Protein AF-Q2TYW4-F1 (afdb_monomer)

Secondary s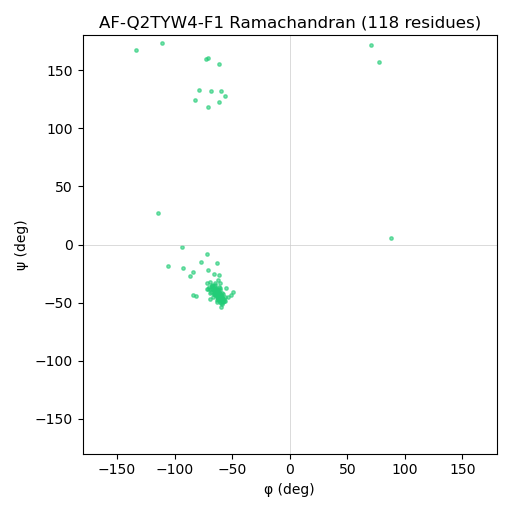tructure (DSSP, 8-state):
-PPPPHHHHHHHHHHHHHHHHHHHHHHHHHHHH-GGG--HHHHHHHHHHHHHHHHHHHHHHHHHH--STT--HHHHHT--HHHHHHHHHHHHHHHHHHHHHHHHHHHHHHHHHHHHHHH-

Foldseek 3Di:
DDDQDPVLVVLVVVLVVVVVVLVVVLVVCCVPPNPVPDDLLSVLSVLLNVLSVLLSVLVVLCVVLPEPPPDDPVNVVPDDPVNVVSRVVNNVSVVSSVVSVVSNVVSVVVSVVRVVVVVD

Sequence (120 aa):
MAHATPFQKEAWTEYGIGVIILLLRIVARVRVVGFKNWQGDDYFVFVVLAFWTAELTMLELIGQYGTNIGLDDAQRASLTPEQTEILVRGSKCLLAGWTCYVTLIWSLKACMLFFYNRLT

Mean predicted aligned error: 6.33 Å

Nearest PDB structures (foldseek):
  8buy-assembly1_B  TM=3.334E-01  e=2.354E+00  Homo sapiens

Structure (mmCIF, N/CA/C/O backbone):
data_AF-Q2TYW4-F1
#
_entry.id   AF-Q2TYW4-F1
#
loop_
_atom_site.group_PDB
_atom_site.id
_atom_site.type_symbol
_atom_site.label_atom_id
_atom_site.label_alt_id
_atom_site.label_comp_id
_atom_site.label_asym_id
_atom_site.label_entity_id
_atom_site.label_seq_id
_atom_site.pdbx_PDB_ins_code
_atom_site.Cartn_x
_atom_site.Cartn_y
_atom_site.Cartn_z
_atom_site.occupancy
_atom_site.B_iso_or_equiv
_atom_site.auth_seq_id
_atom_site.auth_comp_id
_atom_site.auth_asym_id
_atom_site.auth_atom_id
_atom_site.pdbx_PDB_model_num
ATOM 1 N N . MET A 1 1 ? 24.102 -3.933 -7.206 1.00 39.59 1 MET A N 1
ATOM 2 C CA . MET A 1 1 ? 22.892 -3.766 -6.373 1.00 39.59 1 MET A CA 1
ATOM 3 C C . MET A 1 1 ? 22.162 -2.552 -6.920 1.00 39.59 1 MET A C 1
ATOM 5 O O . MET A 1 1 ? 22.794 -1.509 -7.009 1.00 39.59 1 MET A O 1
ATOM 9 N N . ALA A 1 2 ? 20.925 -2.692 -7.403 1.00 51.06 2 ALA A N 1
ATOM 10 C CA . ALA A 1 2 ? 20.178 -1.554 -7.940 1.00 51.06 2 ALA A CA 1
ATOM 11 C C . ALA A 1 2 ? 19.981 -0.513 -6.825 1.00 51.06 2 ALA A C 1
ATOM 13 O O . ALA A 1 2 ? 19.492 -0.847 -5.747 1.00 51.06 2 ALA A O 1
ATOM 14 N N . HIS A 1 3 ? 20.433 0.723 -7.042 1.00 58.19 3 HIS A N 1
ATOM 15 C CA . HIS A 1 3 ? 20.221 1.798 -6.080 1.00 58.19 3 HIS A CA 1
ATOM 16 C C . HIS A 1 3 ? 18.739 2.175 -6.092 1.00 58.19 3 HIS A C 1
ATOM 18 O O . HIS A 1 3 ? 18.231 2.610 -7.121 1.00 58.19 3 HIS A O 1
ATOM 24 N N . ALA A 1 4 ? 18.058 2.011 -4.954 1.00 67.69 4 ALA A N 1
ATOM 25 C CA . ALA A 1 4 ? 16.684 2.474 -4.793 1.00 67.69 4 ALA A CA 1
ATOM 26 C C . ALA A 1 4 ? 16.609 3.975 -5.099 1.00 67.69 4 ALA A C 1
ATOM 28 O O . ALA A 1 4 ? 17.379 4.772 -4.540 1.00 67.69 4 ALA A O 1
ATOM 29 N N . THR A 1 5 ? 15.692 4.345 -5.989 1.00 83.19 5 THR A N 1
ATOM 30 C CA . THR A 1 5 ? 15.429 5.740 -6.342 1.00 83.19 5 THR A CA 1
ATOM 31 C C . THR A 1 5 ? 14.964 6.523 -5.105 1.00 83.19 5 THR A C 1
ATOM 33 O O . THR A 1 5 ? 14.442 5.920 -4.160 1.00 83.19 5 THR A O 1
ATOM 36 N N . PRO A 1 6 ? 15.144 7.858 -5.068 1.00 86.25 6 PRO A N 1
ATOM 37 C CA . PRO A 1 6 ? 14.626 8.685 -3.975 1.00 86.25 6 PRO A CA 1
ATOM 38 C C . PRO A 1 6 ? 13.138 8.423 -3.709 1.00 86.25 6 PRO A C 1
ATOM 40 O O . PRO A 1 6 ? 12.757 8.168 -2.572 1.00 86.25 6 PRO A O 1
ATOM 43 N N . PHE A 1 7 ? 12.349 8.321 -4.781 1.00 83.56 7 PHE A N 1
ATOM 44 C CA . PHE A 1 7 ? 10.926 7.995 -4.731 1.00 83.56 7 PHE A CA 1
ATOM 45 C C . PHE A 1 7 ? 10.634 6.638 -4.074 1.00 83.56 7 PHE A C 1
ATOM 47 O O . PHE A 1 7 ? 9.770 6.543 -3.208 1.00 83.56 7 PHE A O 1
ATOM 54 N N . GLN A 1 8 ? 11.373 5.581 -4.428 1.00 86.12 8 GLN A N 1
ATOM 55 C CA . GLN A 1 8 ? 11.191 4.271 -3.790 1.00 86.12 8 GLN A CA 1
ATOM 56 C C . GLN A 1 8 ? 11.482 4.336 -2.289 1.00 86.12 8 GLN A C 1
ATOM 58 O O . GLN A 1 8 ? 10.746 3.763 -1.490 1.00 86.12 8 GLN A O 1
ATOM 63 N N . LYS A 1 9 ? 12.538 5.051 -1.884 1.00 88.06 9 LYS A N 1
ATOM 64 C CA . LYS A 1 9 ? 12.867 5.208 -0.461 1.00 88.06 9 LYS A CA 1
ATOM 65 C C . LYS A 1 9 ? 11.770 5.950 0.292 1.00 88.06 9 LYS A C 1
ATOM 67 O O . LYS A 1 9 ? 11.415 5.524 1.388 1.00 88.06 9 LYS A O 1
ATOM 72 N N . GLU A 1 10 ? 11.243 7.023 -0.287 1.00 90.00 10 GLU A N 1
ATOM 73 C CA . GLU A 1 10 ? 10.124 7.784 0.274 1.00 90.00 10 GLU A CA 1
ATOM 74 C C . GLU A 1 10 ? 8.889 6.887 0.432 1.00 90.00 10 GLU A C 1
ATOM 76 O O . GLU A 1 10 ? 8.416 6.702 1.553 1.00 90.00 10 GLU A O 1
ATOM 81 N N . ALA A 1 11 ? 8.461 6.208 -0.636 1.00 90.12 11 ALA A N 1
ATOM 82 C CA . ALA A 1 11 ? 7.267 5.364 -0.635 1.00 90.12 11 ALA A CA 1
ATOM 83 C C . ALA A 1 11 ? 7.344 4.200 0.373 1.00 90.12 11 ALA A C 1
ATOM 85 O O . ALA A 1 11 ? 6.398 3.951 1.123 1.00 90.12 11 ALA A O 1
ATOM 86 N N . TRP A 1 12 ? 8.483 3.501 0.450 1.00 91.38 12 TRP A N 1
ATOM 87 C CA . TRP A 1 12 ? 8.675 2.416 1.420 1.00 91.38 12 TRP A CA 1
ATOM 88 C C . TRP A 1 12 ? 8.769 2.920 2.866 1.00 91.38 12 TRP A C 1
ATOM 90 O O . TRP A 1 12 ? 8.320 2.232 3.786 1.00 91.38 12 TRP A O 1
ATOM 100 N N . THR A 1 13 ? 9.317 4.120 3.080 1.00 93.31 13 THR A N 1
ATOM 101 C CA . THR A 1 13 ? 9.371 4.741 4.412 1.00 93.31 13 THR A CA 1
ATOM 102 C C . THR A 1 13 ? 7.976 5.150 4.877 1.00 93.31 13 THR A C 1
ATOM 104 O O . THR A 1 13 ? 7.583 4.815 5.996 1.00 93.31 13 THR A O 1
ATOM 107 N N . GLU A 1 14 ? 7.200 5.811 4.015 1.00 93.19 14 GLU A N 1
ATOM 108 C CA . GLU A 1 14 ? 5.808 6.186 4.288 1.00 93.19 14 GLU A CA 1
ATOM 109 C C . GLU A 1 14 ? 4.940 4.959 4.573 1.00 93.19 14 GLU A C 1
ATOM 111 O O . GLU A 1 14 ? 4.186 4.942 5.550 1.00 93.19 14 GLU A O 1
ATOM 116 N N . TYR A 1 15 ? 5.107 3.899 3.778 1.00 93.44 15 TYR A N 1
ATOM 117 C CA . TYR A 1 15 ? 4.447 2.621 4.009 1.00 93.44 15 TYR A CA 1
ATOM 118 C C . TYR A 1 15 ? 4.801 2.037 5.380 1.00 93.44 15 TYR A C 1
ATOM 120 O O . TYR A 1 15 ? 3.908 1.681 6.148 1.00 93.44 15 TYR A O 1
ATOM 128 N N . GLY A 1 16 ? 6.089 1.989 5.735 1.00 93.12 16 GLY A N 1
ATOM 129 C CA . GLY A 1 16 ? 6.531 1.486 7.036 1.00 93.12 16 GLY A CA 1
ATOM 130 C C . GLY A 1 16 ? 5.900 2.247 8.206 1.00 93.12 16 GLY A C 1
ATOM 131 O O . GLY A 1 16 ? 5.359 1.633 9.128 1.00 93.12 16 GLY A O 1
ATOM 132 N N . ILE A 1 17 ? 5.903 3.581 8.144 1.00 96.00 17 ILE A N 1
ATOM 133 C CA . ILE A 1 17 ? 5.292 4.431 9.174 1.00 96.00 17 ILE A CA 1
ATOM 134 C C . ILE A 1 17 ? 3.778 4.193 9.244 1.00 96.00 17 ILE A C 1
ATOM 136 O O . ILE A 1 17 ? 3.235 3.981 10.331 1.00 96.00 17 ILE A O 1
ATOM 140 N N . GLY A 1 18 ? 3.081 4.185 8.107 1.00 92.88 18 GLY A N 1
ATOM 141 C CA . GLY A 1 18 ? 1.631 4.011 8.094 1.00 92.88 18 GLY A CA 1
ATOM 142 C C . GLY A 1 18 ? 1.180 2.618 8.536 1.00 92.88 18 GLY A C 1
ATOM 143 O O . GLY A 1 18 ? 0.190 2.509 9.259 1.00 92.88 18 GLY A O 1
ATOM 144 N N . VAL A 1 19 ? 1.925 1.558 8.205 1.00 94.00 19 VAL A N 1
ATOM 145 C CA . VAL A 1 19 ? 1.658 0.204 8.719 1.00 94.00 19 VAL A CA 1
ATOM 146 C C . VAL A 1 19 ? 1.787 0.169 10.238 1.00 94.00 19 VAL A C 1
ATOM 148 O O . VAL A 1 19 ? 0.909 -0.380 10.901 1.00 94.00 19 VAL A O 1
ATOM 151 N N . ILE A 1 20 ? 2.819 0.795 10.814 1.00 95.31 20 ILE A N 1
ATOM 152 C CA . ILE A 1 20 ? 2.969 0.882 12.276 1.00 95.31 20 ILE A CA 1
ATOM 153 C C . ILE A 1 20 ? 1.752 1.575 12.897 1.00 95.31 20 ILE A C 1
ATOM 155 O O . ILE A 1 20 ? 1.187 1.070 13.867 1.00 95.31 20 ILE A O 1
ATOM 159 N N . ILE A 1 21 ? 1.303 2.692 12.321 1.00 94.00 21 ILE A N 1
ATOM 160 C CA . ILE A 1 21 ? 0.120 3.422 12.800 1.00 94.00 21 ILE A CA 1
ATOM 161 C C . ILE A 1 21 ? -1.140 2.544 12.725 1.00 94.00 21 ILE A C 1
ATOM 163 O O . ILE A 1 21 ? -1.915 2.496 13.683 1.00 94.00 21 ILE A O 1
ATOM 167 N N . LEU A 1 22 ? -1.341 1.812 11.625 1.00 90.75 22 LEU A N 1
ATOM 168 C CA . LEU A 1 22 ? -2.481 0.904 11.464 1.00 90.75 22 LEU A CA 1
ATOM 169 C C . LEU A 1 22 ? -2.439 -0.256 12.464 1.00 90.75 22 LEU A C 1
ATOM 171 O O . LEU A 1 22 ? -3.458 -0.572 13.076 1.00 90.75 22 LEU A O 1
ATOM 175 N N . LEU A 1 23 ? -1.272 -0.855 12.697 1.00 90.94 23 LEU A N 1
ATOM 176 C CA . LEU A 1 23 ? -1.112 -1.917 13.691 1.00 90.94 23 LEU A CA 1
ATOM 177 C C . LEU A 1 23 ? -1.380 -1.403 15.111 1.00 90.94 23 LEU A C 1
ATOM 179 O O . LEU A 1 23 ? -2.106 -2.048 15.869 1.00 90.94 23 LEU A O 1
ATOM 183 N N . LEU A 1 24 ? -0.864 -0.220 15.462 1.00 92.25 24 LEU A N 1
ATOM 184 C CA . LEU A 1 24 ? -1.154 0.427 16.744 1.00 92.25 24 LEU A CA 1
ATOM 185 C C . LEU A 1 24 ? -2.655 0.684 16.914 1.00 92.25 24 LEU A C 1
ATOM 187 O O . LEU A 1 24 ? -3.198 0.416 17.989 1.00 92.25 24 LEU A O 1
ATOM 191 N N . ARG A 1 25 ? -3.342 1.128 15.852 1.00 87.62 25 ARG A N 1
ATOM 192 C CA . ARG A 1 25 ? -4.803 1.278 15.840 1.00 87.62 25 ARG A CA 1
ATOM 193 C C . ARG A 1 25 ? -5.497 -0.050 16.145 1.00 87.62 25 ARG A C 1
ATOM 195 O O . ARG A 1 25 ? -6.346 -0.070 17.033 1.00 87.62 25 ARG A O 1
ATOM 202 N N . ILE A 1 26 ? -5.134 -1.145 15.471 1.00 87.94 26 ILE A N 1
ATOM 203 C CA . ILE A 1 26 ? -5.734 -2.473 15.704 1.00 87.94 26 ILE A CA 1
ATOM 204 C C . ILE A 1 26 ? -5.530 -2.903 17.162 1.00 87.94 26 ILE A C 1
ATOM 206 O O . ILE A 1 26 ? -6.485 -3.299 17.830 1.00 87.94 26 ILE A O 1
ATOM 210 N N . VAL A 1 27 ? -4.309 -2.774 17.692 1.00 88.06 27 VAL A N 1
ATOM 211 C CA . VAL A 1 27 ? -3.989 -3.153 19.080 1.00 88.06 27 VAL A CA 1
ATOM 212 C C . VAL A 1 27 ? -4.792 -2.329 20.086 1.00 88.06 27 VAL A C 1
ATOM 214 O O . VAL A 1 27 ? -5.365 -2.889 21.023 1.00 88.06 27 VAL A O 1
ATOM 217 N N . ALA A 1 28 ? -4.873 -1.010 19.899 1.00 87.06 28 ALA A N 1
ATOM 218 C CA . ALA A 1 28 ? -5.663 -0.139 20.764 1.00 87.06 28 ALA A CA 1
ATOM 219 C C . ALA A 1 28 ? -7.149 -0.529 20.742 1.00 87.06 28 ALA A C 1
ATOM 221 O O . ALA A 1 28 ? -7.789 -0.634 21.789 1.00 87.06 28 ALA A O 1
ATOM 222 N N . ARG A 1 29 ? -7.687 -0.822 19.557 1.00 83.69 29 ARG A N 1
ATOM 223 C CA . ARG A 1 29 ? -9.090 -1.201 19.358 1.00 83.69 29 ARG A CA 1
ATOM 224 C C . ARG A 1 29 ? -9.426 -2.540 20.010 1.00 83.69 29 ARG A C 1
ATOM 226 O O . ARG A 1 29 ? -10.440 -2.650 20.698 1.00 83.69 29 ARG A O 1
ATOM 233 N N . VAL A 1 30 ? -8.538 -3.524 19.870 1.00 84.81 30 VAL A N 1
ATOM 234 C CA . VAL A 1 30 ? -8.626 -4.816 20.565 1.00 84.81 30 VAL A CA 1
ATOM 235 C C . VAL A 1 30 ? -8.644 -4.627 22.080 1.00 84.81 30 VAL A C 1
ATOM 237 O O . VAL A 1 30 ? -9.450 -5.267 22.751 1.00 84.81 30 VAL A O 1
ATOM 240 N N . ARG A 1 31 ? -7.802 -3.740 22.627 1.00 84.12 31 ARG A N 1
ATOM 241 C CA . ARG A 1 31 ? -7.754 -3.479 24.0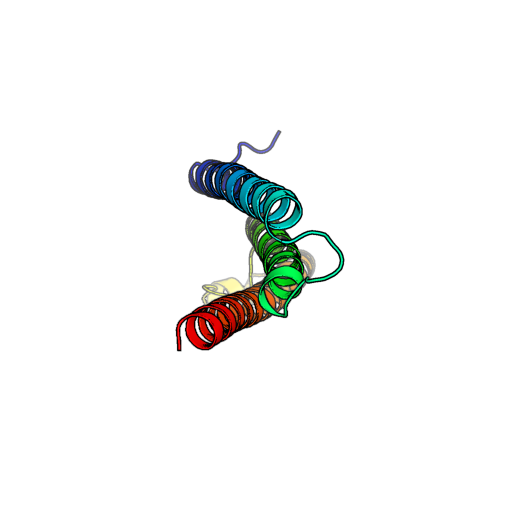75 1.00 84.12 31 ARG A CA 1
ATOM 242 C C . ARG A 1 31 ? -9.000 -2.772 24.606 1.00 84.12 31 ARG A C 1
ATOM 244 O O . ARG A 1 31 ? -9.426 -3.085 25.710 1.00 84.12 31 ARG A O 1
ATOM 251 N N . VAL A 1 32 ? -9.567 -1.830 23.851 1.00 82.50 32 VAL A N 1
ATOM 252 C CA . VAL A 1 32 ? -10.711 -1.019 24.309 1.00 82.50 32 VAL A CA 1
ATOM 253 C C . VAL A 1 32 ? -12.044 -1.752 24.149 1.00 82.50 32 VAL A C 1
ATOM 255 O O . VAL A 1 32 ? -12.875 -1.700 25.048 1.00 82.50 32 VAL A O 1
ATOM 258 N N . VAL A 1 33 ? -12.272 -2.417 23.012 1.00 77.31 33 VAL A N 1
ATOM 259 C CA . VAL A 1 33 ? -13.592 -2.986 22.665 1.00 77.31 33 VAL A CA 1
ATOM 260 C C . VAL A 1 33 ? -13.627 -4.519 22.820 1.00 77.31 33 VAL A C 1
ATOM 262 O O . VAL A 1 33 ? -14.701 -5.112 22.947 1.00 77.31 33 VAL A O 1
ATOM 265 N N . GLY A 1 34 ? -12.458 -5.171 22.849 1.00 73.31 34 GLY A N 1
ATOM 266 C CA . GLY A 1 34 ? -12.318 -6.628 22.873 1.00 73.31 34 GLY A CA 1
ATOM 267 C C . GLY A 1 34 ? -12.533 -7.281 21.501 1.00 73.31 34 GLY A C 1
ATOM 268 O O . GLY A 1 34 ? -13.215 -6.742 20.630 1.00 73.31 34 GLY A O 1
ATOM 269 N N . PHE A 1 35 ? -11.979 -8.485 21.306 1.00 68.25 35 PHE A N 1
ATOM 270 C CA . PHE A 1 35 ? -12.113 -9.249 20.050 1.00 68.25 35 PHE A CA 1
ATOM 271 C C . PHE A 1 35 ? -13.561 -9.619 19.693 1.00 68.25 35 PHE A C 1
ATOM 273 O O . PHE A 1 35 ? -13.888 -9.789 18.525 1.00 68.25 35 PHE A O 1
ATOM 280 N N . LYS A 1 36 ? -14.446 -9.731 20.690 1.00 65.06 36 LYS A N 1
ATOM 281 C CA . LYS A 1 36 ? -15.832 -10.184 20.498 1.00 65.06 36 LYS A CA 1
ATOM 282 C C . LYS A 1 36 ? -16.757 -9.114 19.899 1.00 65.06 36 LYS A C 1
ATOM 284 O O . LYS A 1 36 ? -17.830 -9.450 19.418 1.00 65.06 36 LYS A O 1
ATOM 289 N N . ASN A 1 37 ? -16.336 -7.849 19.907 1.00 70.69 37 ASN A N 1
ATOM 290 C CA . ASN A 1 37 ? -17.112 -6.708 19.414 1.00 70.69 37 ASN A CA 1
ATOM 291 C C . ASN A 1 37 ? -16.455 -6.059 18.182 1.00 70.69 37 ASN A C 1
ATOM 293 O O . ASN A 1 37 ? -16.571 -4.847 17.972 1.00 70.69 37 ASN A O 1
ATOM 297 N N . TRP A 1 38 ? -15.695 -6.830 17.399 1.00 71.94 38 TRP A N 1
ATOM 298 C CA . TRP A 1 38 ? -15.126 -6.344 16.141 1.00 71.94 38 TRP A CA 1
ATOM 299 C C . TRP A 1 38 ? -16.238 -5.911 15.185 1.00 71.94 38 TRP A C 1
ATOM 301 O O . TRP A 1 38 ? -17.247 -6.598 15.039 1.00 71.94 38 TRP A O 1
ATOM 311 N N . GLN A 1 39 ? -16.080 -4.727 14.597 1.00 71.62 39 GLN A N 1
ATOM 312 C CA . GLN A 1 39 ? -17.064 -4.154 13.672 1.00 71.62 39 GLN A CA 1
ATOM 313 C C . GLN A 1 39 ? -16.482 -4.134 12.259 1.00 71.62 39 GLN A C 1
ATOM 3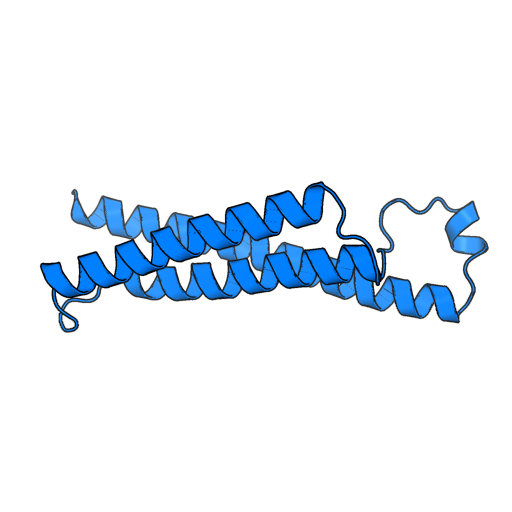15 O O . GLN A 1 39 ? -15.311 -4.450 12.058 1.00 71.62 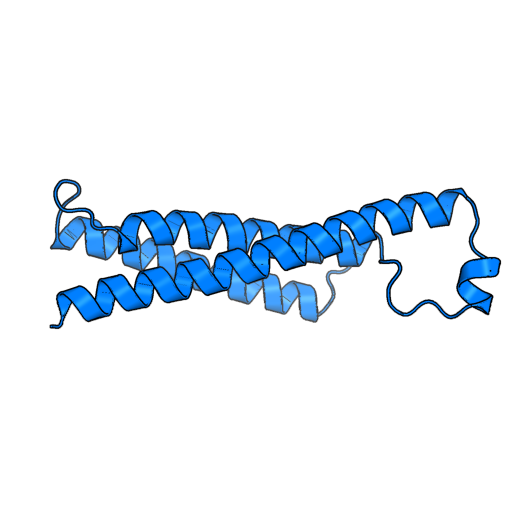39 GLN A O 1
ATOM 320 N N . GLY A 1 40 ? -17.304 -3.760 11.275 1.00 71.25 40 GLY A N 1
ATOM 321 C CA . GLY A 1 40 ? -16.905 -3.730 9.866 1.00 71.25 40 GLY A CA 1
ATOM 322 C C . GLY A 1 40 ? -15.583 -2.993 9.627 1.00 71.25 40 GLY A C 1
ATOM 323 O O . GLY A 1 40 ? -14.740 -3.497 8.890 1.00 71.25 40 GLY A O 1
ATOM 324 N N . ASP A 1 41 ? -15.351 -1.864 10.306 1.00 77.50 41 ASP A N 1
ATOM 325 C CA . ASP A 1 41 ? -14.135 -1.063 10.133 1.00 77.50 41 ASP A CA 1
ATOM 326 C C . ASP A 1 41 ? -12.836 -1.820 10.465 1.00 77.50 41 ASP A C 1
ATOM 328 O O . ASP A 1 41 ? -11.828 -1.607 9.791 1.00 77.50 41 ASP A O 1
ATOM 332 N N . ASP A 1 42 ? -12.847 -2.748 11.428 1.00 81.88 42 ASP A N 1
ATOM 333 C CA . ASP A 1 42 ? -11.647 -3.529 11.769 1.00 81.88 42 ASP A CA 1
ATO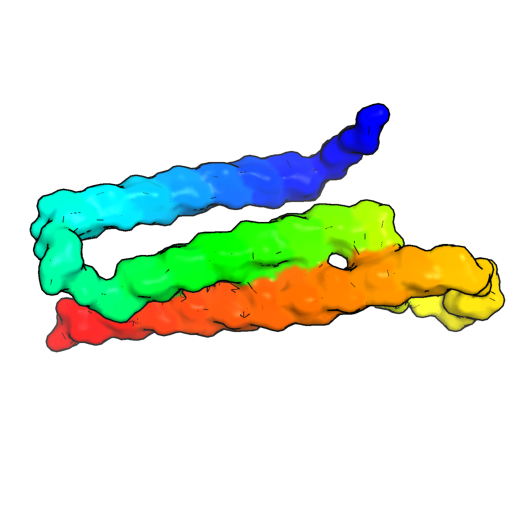M 334 C C . ASP A 1 42 ? -11.281 -4.532 10.692 1.00 81.88 42 ASP A C 1
ATOM 336 O O . ASP A 1 42 ? -10.104 -4.747 10.415 1.00 81.88 42 ASP A O 1
ATOM 340 N N . TYR A 1 43 ? -12.289 -5.154 10.083 1.00 82.69 43 TYR A N 1
ATOM 341 C CA . TYR A 1 43 ? -12.070 -6.113 9.010 1.00 82.69 43 TYR A CA 1
ATOM 342 C C . TYR A 1 43 ? -11.545 -5.400 7.764 1.00 82.69 43 TYR A C 1
ATOM 344 O O . TYR A 1 43 ? -10.601 -5.875 7.129 1.00 82.69 43 TYR A O 1
ATOM 352 N N . PHE A 1 44 ? -12.088 -4.218 7.455 1.00 85.50 44 PHE A N 1
ATOM 353 C CA . PHE A 1 44 ? -11.617 -3.417 6.329 1.00 85.50 44 PHE A CA 1
ATOM 354 C C . PHE A 1 44 ? -10.188 -2.895 6.520 1.00 85.50 44 PHE A C 1
ATOM 356 O O . PHE A 1 44 ? -9.495 -2.716 5.524 1.00 85.50 44 PHE A O 1
ATOM 363 N N . VAL A 1 45 ? -9.685 -2.728 7.749 1.00 86.56 45 VAL A N 1
ATOM 364 C CA . VAL A 1 45 ? -8.269 -2.379 7.974 1.00 86.56 45 VAL A CA 1
ATOM 365 C C . VAL A 1 45 ? -7.311 -3.450 7.433 1.00 86.56 45 VAL A C 1
ATOM 367 O O . VAL A 1 45 ? -6.276 -3.101 6.866 1.00 86.56 45 VAL A O 1
ATOM 370 N N . PHE A 1 46 ? -7.646 -4.741 7.530 1.00 88.50 46 PHE A N 1
ATOM 371 C CA . PHE A 1 46 ? -6.818 -5.802 6.937 1.00 88.50 46 PHE A CA 1
ATOM 372 C C . PHE A 1 46 ? -6.871 -5.788 5.412 1.00 88.50 46 PHE A C 1
ATOM 374 O O . PHE A 1 46 ? -5.855 -6.012 4.759 1.00 88.50 46 PHE A O 1
ATOM 381 N N . VAL A 1 47 ? -8.041 -5.478 4.849 1.00 90.56 47 VAL A N 1
ATOM 382 C CA . VAL A 1 47 ? -8.219 -5.295 3.403 1.00 90.56 47 VAL A CA 1
ATOM 383 C C . VAL A 1 47 ? -7.370 -4.117 2.917 1.00 90.56 47 VAL A C 1
ATOM 385 O O . VAL A 1 47 ? -6.615 -4.260 1.960 1.00 90.56 47 VAL A O 1
ATOM 388 N N . VAL A 1 48 ? -7.417 -2.986 3.626 1.00 90.88 48 VAL A N 1
ATOM 389 C CA . VAL A 1 48 ? -6.583 -1.803 3.370 1.00 90.88 48 VAL A CA 1
ATOM 390 C C . VAL A 1 48 ? -5.100 -2.165 3.408 1.00 90.88 48 VAL A C 1
ATOM 392 O O . VAL A 1 48 ? -4.386 -1.836 2.469 1.00 90.88 48 VAL A O 1
ATOM 395 N N . LEU A 1 49 ? -4.640 -2.883 4.438 1.00 92.38 49 LEU A N 1
ATOM 396 C CA . LEU A 1 49 ? -3.247 -3.332 4.520 1.00 92.38 49 LEU A CA 1
ATOM 397 C C . LEU A 1 49 ? -2.867 -4.204 3.321 1.00 92.38 49 LEU A C 1
ATOM 399 O O . LEU A 1 49 ? -1.892 -3.899 2.647 1.00 92.38 49 LEU A O 1
ATOM 403 N N . ALA A 1 50 ? -3.655 -5.236 3.012 1.00 92.81 50 ALA A N 1
ATOM 404 C CA . ALA A 1 50 ? -3.358 -6.158 1.919 1.00 92.81 50 ALA A CA 1
ATOM 405 C C . ALA A 1 50 ? -3.276 -5.450 0.557 1.00 92.81 50 ALA A C 1
ATOM 407 O O . ALA A 1 50 ? -2.323 -5.666 -0.194 1.00 92.81 50 ALA A O 1
ATOM 408 N N . PHE A 1 51 ? -4.246 -4.585 0.245 1.00 93.00 51 PHE A N 1
ATOM 409 C CA . PHE A 1 51 ? -4.259 -3.855 -1.023 1.00 93.00 51 PHE A CA 1
ATOM 410 C C . PHE A 1 51 ? -3.187 -2.770 -1.091 1.00 93.00 51 PHE A C 1
ATOM 412 O O . PHE A 1 51 ? -2.622 -2.575 -2.164 1.00 93.00 51 PHE A O 1
ATOM 419 N N . TRP A 1 52 ? -2.850 -2.123 0.027 1.00 93.62 52 TRP A N 1
ATOM 420 C CA . TRP A 1 52 ? -1.770 -1.140 0.062 1.00 93.62 52 TRP A CA 1
ATOM 421 C C . TRP A 1 52 ? -0.393 -1.793 -0.112 1.00 93.62 52 TRP A C 1
ATOM 423 O O . TRP A 1 52 ? 0.424 -1.307 -0.893 1.00 93.62 52 TRP A O 1
ATOM 433 N N . THR A 1 53 ? -0.147 -2.943 0.530 1.00 93.44 53 THR A N 1
ATOM 434 C CA . THR A 1 53 ? 1.071 -3.733 0.287 1.00 93.44 53 THR A CA 1
ATOM 435 C C . THR A 1 53 ? 1.149 -4.173 -1.171 1.00 93.44 53 THR A C 1
ATOM 437 O O . THR A 1 53 ? 2.191 -4.019 -1.806 1.00 93.44 53 THR A O 1
ATOM 440 N N . ALA A 1 54 ? 0.048 -4.707 -1.716 1.00 93.44 54 ALA A N 1
ATOM 441 C CA . ALA A 1 54 ? -0.006 -5.153 -3.103 1.00 93.44 54 ALA A CA 1
ATOM 442 C C . ALA A 1 54 ? 0.297 -3.998 -4.067 1.00 93.44 54 ALA A C 1
ATOM 444 O O . ALA A 1 54 ? 1.142 -4.146 -4.946 1.00 93.44 54 ALA A O 1
ATOM 445 N N . GLU A 1 55 ? -0.312 -2.831 -3.864 1.00 92.06 55 GLU A N 1
ATOM 446 C CA . GLU A 1 55 ? -0.060 -1.634 -4.667 1.00 92.06 55 GLU A CA 1
ATOM 447 C C . GLU A 1 55 ? 1.420 -1.232 -4.656 1.00 92.06 55 GLU A C 1
ATOM 449 O O . GLU A 1 55 ? 2.015 -1.064 -5.722 1.00 92.06 55 GLU A O 1
ATOM 454 N N . LEU A 1 56 ? 2.044 -1.161 -3.475 1.00 92.00 56 LEU A N 1
ATOM 455 C CA . LEU A 1 56 ? 3.454 -0.791 -3.350 1.00 92.00 56 LEU A CA 1
ATOM 456 C C . LEU A 1 56 ? 4.376 -1.803 -4.050 1.00 92.00 56 LEU A C 1
ATOM 458 O O . LEU A 1 56 ? 5.325 -1.419 -4.733 1.00 92.00 56 LEU A O 1
ATOM 462 N N . THR A 1 57 ? 4.073 -3.102 -3.945 1.00 90.75 57 THR A N 1
ATOM 463 C CA . THR A 1 57 ? 4.836 -4.141 -4.658 1.00 90.75 57 THR A CA 1
ATOM 464 C C . THR A 1 57 ? 4.660 -4.066 -6.174 1.00 90.75 57 THR A C 1
ATOM 466 O O . THR A 1 57 ? 5.631 -4.249 -6.907 1.00 90.75 57 THR A O 1
ATOM 469 N N . MET A 1 58 ? 3.456 -3.752 -6.666 1.00 90.75 58 MET A N 1
ATOM 470 C CA . MET A 1 58 ? 3.216 -3.549 -8.097 1.00 90.75 58 MET A CA 1
ATOM 471 C C . MET A 1 58 ? 3.976 -2.330 -8.611 1.00 90.75 58 MET A C 1
ATOM 473 O O . MET A 1 58 ? 4.556 -2.398 -9.690 1.00 90.75 58 MET A O 1
ATOM 477 N N . LEU A 1 59 ? 4.038 -1.250 -7.829 1.00 88.00 59 LEU A N 1
ATOM 478 C CA . LEU A 1 59 ? 4.805 -0.050 -8.160 1.00 88.00 59 LEU A CA 1
ATOM 479 C C . LEU A 1 59 ? 6.308 -0.340 -8.283 1.00 88.00 59 LEU A C 1
ATOM 481 O O . LEU A 1 59 ? 6.951 0.113 -9.229 1.00 88.00 59 LEU A O 1
ATOM 485 N N . GLU A 1 60 ? 6.850 -1.157 -7.380 1.00 89.06 60 GLU A N 1
ATOM 486 C CA . GLU A 1 60 ? 8.239 -1.623 -7.437 1.00 89.06 60 GLU A CA 1
ATOM 487 C C . GLU A 1 60 ? 8.504 -2.453 -8.709 1.00 89.06 60 GLU A C 1
ATOM 489 O O . GLU A 1 60 ? 9.473 -2.206 -9.428 1.00 89.06 60 GLU A O 1
ATOM 494 N N . LEU A 1 61 ? 7.608 -3.393 -9.037 1.00 87.44 61 LEU A N 1
ATOM 495 C CA . LEU A 1 61 ? 7.690 -4.220 -10.251 1.00 87.44 61 LEU A CA 1
ATOM 496 C C . LEU A 1 61 ? 7.604 -3.370 -11.528 1.00 87.44 61 LEU A C 1
ATOM 498 O O . LEU A 1 61 ? 8.334 -3.611 -12.487 1.00 87.44 61 LEU A O 1
ATOM 502 N N . ILE A 1 62 ? 6.745 -2.351 -11.536 1.00 87.69 62 ILE A N 1
ATOM 503 C CA . ILE A 1 62 ? 6.617 -1.385 -12.634 1.00 87.69 62 ILE A CA 1
ATOM 504 C C . ILE A 1 62 ? 7.913 -0.589 -12.812 1.00 87.69 62 ILE A C 1
ATOM 506 O O . ILE A 1 62 ? 8.360 -0.408 -13.943 1.00 87.69 62 ILE A O 1
ATOM 510 N N . GLY A 1 63 ? 8.544 -0.162 -11.715 1.00 83.69 63 GLY A N 1
ATOM 511 C CA . GLY A 1 63 ? 9.840 0.515 -11.755 1.00 83.69 63 GLY A CA 1
ATOM 512 C C . GLY A 1 63 ? 10.964 -0.359 -12.320 1.00 83.69 63 GLY A C 1
ATOM 513 O O . GLY A 1 63 ? 11.879 0.160 -12.954 1.00 83.69 63 GLY A O 1
ATOM 514 N N . GLN A 1 64 ? 10.886 -1.681 -12.133 1.00 84.56 64 GLN A N 1
ATOM 515 C CA . GLN A 1 64 ? 11.885 -2.634 -12.629 1.00 84.56 64 GLN A CA 1
ATOM 516 C C . GLN A 1 64 ? 11.668 -3.041 -14.093 1.00 84.56 64 GLN A C 1
ATOM 518 O O . GLN A 1 64 ? 12.633 -3.122 -14.851 1.00 84.56 64 GLN A O 1
ATOM 523 N N . TYR A 1 65 ? 10.425 -3.323 -14.492 1.00 83.81 65 TYR A N 1
ATOM 524 C CA . TYR A 1 65 ? 10.113 -3.829 -15.834 1.00 83.81 65 TYR A CA 1
ATOM 525 C C . TYR A 1 65 ? 9.761 -2.731 -16.845 1.00 83.81 65 TYR A C 1
ATOM 527 O O . TYR A 1 65 ? 9.854 -2.960 -18.049 1.00 83.81 65 TYR A O 1
ATOM 535 N N . GLY A 1 66 ? 9.362 -1.543 -16.389 1.00 82.62 66 GLY A N 1
ATOM 536 C CA . GLY A 1 66 ? 8.787 -0.515 -17.255 1.00 82.62 66 GLY A CA 1
ATOM 537 C C . GLY A 1 66 ? 7.387 -0.891 -17.752 1.00 82.62 66 GLY A C 1
ATOM 538 O O . GLY A 1 66 ? 6.895 -1.996 -17.535 1.00 82.62 66 GLY A O 1
ATOM 539 N N . THR A 1 67 ? 6.701 0.038 -18.414 1.00 86.06 67 THR A N 1
ATOM 540 C CA . THR A 1 67 ? 5.334 -0.191 -18.918 1.00 86.06 67 THR A CA 1
ATOM 541 C C . THR A 1 67 ? 5.205 0.275 -20.354 1.00 86.06 67 THR A C 1
ATOM 543 O O . THR A 1 67 ? 6.060 0.990 -20.870 1.00 86.06 67 THR A O 1
ATOM 546 N N . ASN A 1 68 ? 4.109 -0.108 -20.999 1.00 83.00 68 ASN A N 1
ATOM 547 C CA . ASN A 1 68 ? 3.780 0.366 -22.334 1.00 83.00 68 ASN A CA 1
ATOM 548 C C . ASN A 1 68 ? 3.340 1.846 -22.388 1.00 83.00 68 ASN A C 1
ATOM 550 O O . ASN A 1 68 ? 3.153 2.377 -23.484 1.00 83.00 68 ASN A O 1
ATOM 554 N N . ILE A 1 69 ? 3.136 2.505 -21.241 1.00 80.62 69 ILE A N 1
ATOM 555 C CA . ILE A 1 69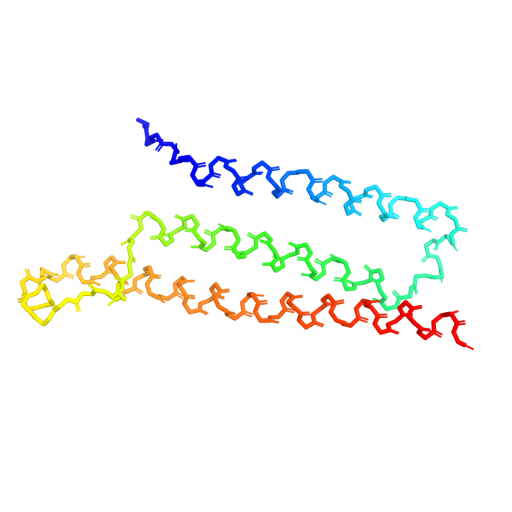 ? 2.693 3.901 -21.179 1.00 80.62 69 ILE A CA 1
ATOM 556 C C . ILE A 1 69 ? 3.870 4.841 -21.443 1.00 80.62 69 ILE A C 1
ATOM 558 O O . ILE A 1 69 ? 4.932 4.704 -20.844 1.00 80.62 69 ILE A O 1
ATOM 562 N N . GLY A 1 70 ? 3.652 5.833 -22.311 1.00 76.50 70 GLY A N 1
ATOM 563 C CA . GLY A 1 70 ? 4.645 6.864 -22.629 1.00 76.50 70 GLY A CA 1
ATOM 564 C C . GLY A 1 70 ? 5.608 6.503 -23.763 1.00 76.50 70 GLY A C 1
ATOM 565 O O . GLY A 1 70 ? 6.522 7.275 -24.028 1.00 76.50 70 GLY A O 1
ATOM 566 N N . LEU A 1 71 ? 5.402 5.367 -24.438 1.00 83.38 71 LEU A N 1
ATOM 567 C CA . LEU A 1 71 ? 6.141 5.004 -25.651 1.00 83.38 71 LEU A CA 1
ATOM 568 C C . LEU A 1 71 ? 5.543 5.687 -26.882 1.00 83.38 71 LEU A C 1
ATOM 570 O O . LEU A 1 71 ? 4.365 5.471 -27.187 1.00 83.38 71 LEU A O 1
ATOM 574 N N . ASP A 1 72 ? 6.385 6.425 -27.602 1.00 84.31 72 ASP A N 1
ATOM 575 C CA . ASP A 1 72 ? 6.076 6.974 -28.924 1.00 84.31 72 ASP A CA 1
ATOM 576 C C . ASP A 1 72 ? 6.017 5.869 -29.996 1.00 84.31 72 ASP A C 1
ATOM 578 O O . ASP A 1 72 ? 6.578 4.780 -29.827 1.00 84.31 72 ASP A O 1
ATOM 582 N N . ASP A 1 73 ? 5.367 6.141 -31.126 1.00 81.56 73 ASP A N 1
ATOM 583 C CA . ASP A 1 73 ? 5.171 5.165 -32.203 1.00 81.56 73 ASP A CA 1
ATOM 584 C C . ASP A 1 73 ? 6.511 4.674 -32.779 1.00 81.56 73 ASP A C 1
ATOM 586 O O . ASP A 1 73 ? 6.688 3.478 -33.032 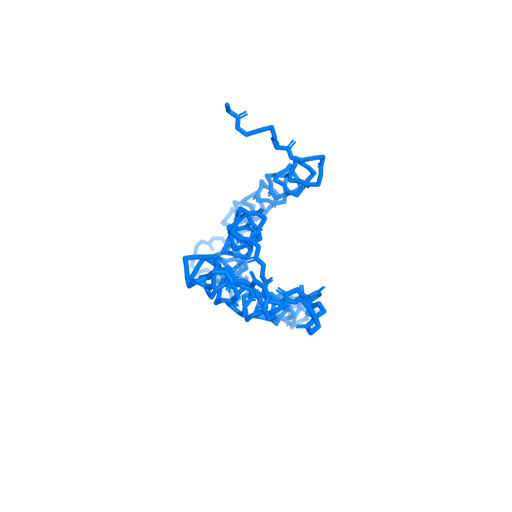1.00 81.56 73 ASP A O 1
ATOM 590 N N . ALA A 1 74 ? 7.505 5.562 -32.884 1.00 81.06 74 ALA A N 1
ATOM 591 C CA . ALA A 1 74 ? 8.861 5.214 -33.314 1.00 81.06 74 ALA A CA 1
ATOM 592 C C . ALA A 1 74 ? 9.603 4.326 -32.292 1.00 81.06 74 ALA A C 1
ATOM 594 O O . ALA A 1 74 ? 10.356 3.419 -32.659 1.00 81.06 74 ALA A O 1
ATOM 595 N N . GLN A 1 75 ? 9.367 4.544 -30.996 1.00 79.81 75 GLN A N 1
ATOM 596 C CA . GLN A 1 75 ? 9.943 3.713 -29.936 1.00 79.81 75 GLN A CA 1
ATOM 597 C C . GLN A 1 75 ? 9.278 2.340 -29.912 1.00 79.81 75 GLN A C 1
ATOM 599 O O . GLN A 1 75 ? 9.956 1.332 -29.762 1.00 79.81 75 GLN A O 1
ATOM 604 N N . ARG A 1 76 ? 7.965 2.279 -30.148 1.00 78.81 76 ARG A N 1
ATOM 605 C CA . ARG A 1 76 ? 7.218 1.022 -30.206 1.00 78.81 76 ARG A CA 1
ATOM 606 C C . ARG A 1 76 ? 7.631 0.154 -31.394 1.00 78.81 76 ARG A C 1
ATOM 60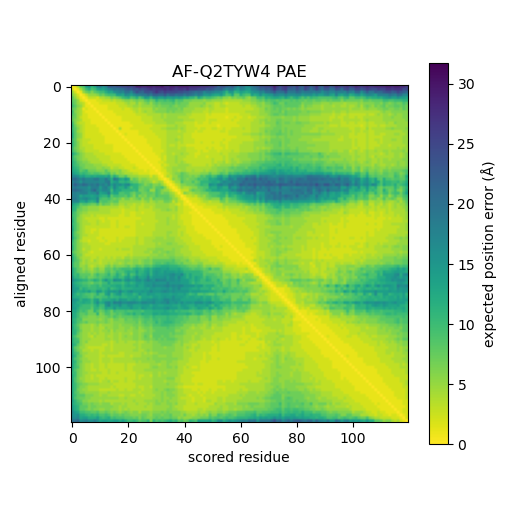8 O O . ARG A 1 76 ? 7.736 -1.058 -31.244 1.00 78.81 76 ARG A O 1
ATOM 615 N N . ALA A 1 77 ? 7.903 0.768 -32.546 1.00 81.06 77 ALA A N 1
ATOM 616 C CA . ALA A 1 77 ? 8.361 0.069 -33.746 1.00 81.06 77 ALA A CA 1
ATOM 617 C C . ALA A 1 77 ? 9.801 -0.469 -33.640 1.00 81.06 77 ALA A C 1
ATOM 619 O O . ALA A 1 77 ? 10.158 -1.393 -34.365 1.00 81.06 77 ALA A O 1
ATOM 620 N N . SER A 1 78 ? 10.624 0.095 -32.749 1.00 84.62 78 SER A N 1
ATOM 621 C CA . SER A 1 78 ? 12.020 -0.325 -32.547 1.00 84.62 78 SER A CA 1
ATOM 622 C C . SER A 1 78 ? 12.210 -1.355 -31.425 1.00 84.62 78 SER A C 1
ATOM 624 O O . SER A 1 78 ? 13.331 -1.819 -31.218 1.00 84.62 78 SER A O 1
ATOM 626 N N . LEU A 1 79 ? 11.137 -1.746 -30.724 1.00 84.19 79 LEU A N 1
ATOM 627 C CA . LEU A 1 79 ? 11.200 -2.748 -29.660 1.00 84.19 79 LEU A CA 1
ATOM 628 C C . LEU A 1 79 ? 11.514 -4.138 -30.210 1.00 84.19 79 LEU A C 1
ATOM 630 O O . LEU A 1 79 ? 10.853 -4.638 -31.122 1.00 84.19 79 LEU A O 1
ATOM 634 N N . THR A 1 80 ? 12.474 -4.813 -29.582 1.00 89.00 80 THR A N 1
ATOM 635 C CA . THR A 1 80 ? 12.701 -6.236 -29.841 1.00 89.00 80 THR A CA 1
ATOM 636 C C . THR A 1 80 ? 11.583 -7.087 -29.215 1.00 89.00 80 THR A C 1
ATOM 638 O O . THR A 1 80 ? 10.901 -6.646 -28.277 1.00 89.00 80 THR A O 1
ATOM 641 N N . PRO A 1 81 ? 11.380 -8.335 -29.681 1.00 87.44 81 PRO A N 1
ATOM 642 C CA . PRO A 1 81 ? 10.416 -9.250 -29.066 1.00 87.44 81 PRO A CA 1
ATOM 643 C C . PRO A 1 81 ? 10.661 -9.462 -27.562 1.00 87.44 81 PRO A C 1
ATOM 645 O O . PRO A 1 81 ? 9.717 -9.505 -26.778 1.00 87.44 81 PRO A O 1
ATOM 648 N N . GLU A 1 82 ? 11.930 -9.511 -27.150 1.00 87.00 82 GLU A N 1
ATOM 649 C CA . GLU A 1 82 ? 12.351 -9.680 -25.752 1.00 87.00 82 GLU A CA 1
ATOM 650 C C . GLU A 1 82 ? 11.972 -8.467 -24.889 1.00 87.00 82 GLU A C 1
ATOM 652 O O . GLU A 1 82 ? 11.399 -8.617 -23.809 1.00 87.00 82 GLU A O 1
ATOM 657 N N . GLN A 1 83 ? 12.222 -7.249 -25.380 1.00 84.94 83 GLN A N 1
ATOM 658 C CA . GLN A 1 83 ? 11.823 -6.018 -24.689 1.00 84.94 83 GLN A CA 1
ATOM 659 C C . GLN A 1 83 ? 10.300 -5.900 -24.588 1.00 84.94 83 GLN A C 1
ATOM 661 O O . GLN A 1 83 ? 9.768 -5.476 -23.562 1.00 84.94 83 GLN A O 1
ATOM 666 N N . THR A 1 84 ? 9.591 -6.323 -25.635 1.00 86.25 84 THR A N 1
ATOM 667 C CA . THR A 1 84 ? 8.127 -6.342 -25.651 1.00 86.25 84 THR A CA 1
ATOM 668 C C . THR A 1 84 ? 7.578 -7.255 -24.557 1.00 86.25 84 THR A C 1
ATOM 670 O O . THR A 1 84 ? 6.653 -6.866 -23.846 1.00 86.25 84 THR A O 1
ATOM 673 N N . GLU A 1 85 ? 8.159 -8.441 -24.358 1.00 87.94 85 GLU A N 1
ATOM 674 C CA . GLU A 1 85 ? 7.711 -9.362 -23.310 1.00 87.94 85 GLU A CA 1
ATOM 675 C C . GLU A 1 85 ? 7.884 -8.768 -21.901 1.00 87.94 85 GLU A C 1
ATOM 677 O O . GLU A 1 85 ? 6.983 -8.877 -21.061 1.00 87.94 85 GLU A O 1
ATOM 682 N N . ILE A 1 86 ? 9.006 -8.085 -21.651 1.00 87.56 86 ILE A N 1
ATOM 683 C CA . ILE A 1 86 ? 9.272 -7.402 -20.377 1.00 87.56 86 ILE A CA 1
ATOM 684 C C . ILE A 1 86 ? 8.223 -6.308 -20.127 1.00 87.56 86 ILE A C 1
ATOM 686 O O . ILE A 1 86 ? 7.596 -6.278 -19.064 1.00 87.56 86 ILE A O 1
ATOM 690 N N . LEU A 1 87 ? 7.957 -5.468 -21.130 1.00 87.62 87 LEU A N 1
ATOM 691 C CA . LEU A 1 87 ? 6.966 -4.397 -21.029 1.00 87.62 87 LEU A CA 1
ATOM 692 C C . LEU A 1 87 ? 5.544 -4.931 -20.852 1.00 87.62 87 LEU A C 1
ATOM 694 O O . LEU A 1 87 ? 4.753 -4.331 -20.126 1.00 87.62 87 LEU A O 1
ATOM 698 N N . VAL A 1 88 ? 5.197 -6.070 -21.459 1.00 88.81 88 VAL A N 1
ATOM 699 C CA . VAL A 1 88 ? 3.898 -6.726 -21.240 1.00 88.81 88 VAL A CA 1
ATOM 700 C C . VAL A 1 88 ? 3.736 -7.128 -19.774 1.00 88.81 88 VAL A C 1
ATOM 702 O O . VAL A 1 88 ? 2.656 -6.934 -19.210 1.00 88.81 88 VAL A O 1
ATOM 705 N N . ARG A 1 89 ? 4.785 -7.656 -19.130 1.00 88.75 89 ARG A N 1
ATOM 706 C CA . ARG A 1 89 ? 4.742 -8.003 -17.699 1.00 88.75 89 ARG A CA 1
ATOM 707 C C . ARG A 1 89 ? 4.523 -6.762 -16.840 1.00 88.75 89 ARG A C 1
ATOM 709 O O . ARG A 1 89 ? 3.588 -6.749 -16.043 1.00 88.75 89 ARG A O 1
ATOM 716 N N . GLY A 1 90 ? 5.299 -5.702 -17.056 1.00 88.00 90 GLY A N 1
ATOM 717 C CA . GLY A 1 90 ? 5.128 -4.463 -16.298 1.00 88.00 90 GLY A CA 1
ATOM 718 C C . GLY A 1 90 ? 3.787 -3.765 -16.562 1.00 88.00 90 GLY A C 1
ATOM 719 O O . GLY A 1 90 ? 3.172 -3.246 -15.635 1.00 88.00 90 GLY A O 1
ATOM 720 N N . SER A 1 91 ? 3.244 -3.854 -17.779 1.00 89.50 91 SER A N 1
ATOM 721 C CA . SER A 1 91 ? 1.908 -3.327 -18.108 1.00 89.50 91 SER A CA 1
ATOM 722 C C . SER A 1 91 ? 0.781 -4.098 -17.407 1.00 89.50 91 SER A C 1
ATOM 724 O O . SER A 1 91 ? -0.209 -3.505 -16.981 1.00 89.50 91 SER A O 1
ATOM 726 N N . LYS A 1 92 ? 0.931 -5.418 -17.223 1.00 89.94 92 LYS A N 1
ATOM 727 C CA . LYS A 1 92 ? 0.005 -6.216 -16.398 1.00 89.94 92 LYS A CA 1
ATOM 728 C C . LYS A 1 92 ? 0.085 -5.814 -14.924 1.00 89.94 92 LYS A C 1
ATOM 730 O O . LYS A 1 92 ? -0.957 -5.658 -14.291 1.00 89.94 92 LYS A O 1
ATOM 735 N N . CYS A 1 93 ? 1.295 -5.604 -14.396 1.00 91.19 93 CYS A N 1
ATOM 736 C CA . CYS A 1 93 ? 1.497 -5.087 -13.039 1.00 91.19 93 CYS A CA 1
ATOM 737 C C . CYS A 1 93 ? 0.870 -3.701 -12.861 1.00 91.19 93 CYS A C 1
ATOM 739 O O . CYS A 1 93 ? 0.246 -3.452 -11.837 1.00 91.19 93 CYS A O 1
ATOM 741 N N . LEU A 1 94 ? 0.963 -2.829 -13.867 1.00 90.31 94 LEU A N 1
ATOM 742 C CA . LEU A 1 94 ? 0.329 -1.512 -13.854 1.00 90.31 94 LEU A CA 1
ATOM 743 C C . LEU A 1 94 ? -1.191 -1.599 -13.734 1.00 90.31 94 LEU A C 1
ATOM 745 O O . LEU A 1 94 ? -1.775 -0.952 -12.865 1.00 90.31 94 LEU A O 1
ATOM 749 N N . LEU A 1 95 ? -1.828 -2.422 -14.568 1.00 92.31 95 LEU A N 1
ATOM 750 C CA . LEU A 1 95 ? -3.274 -2.610 -14.504 1.00 92.31 95 LEU A CA 1
ATOM 751 C C . LEU A 1 95 ? -3.701 -3.185 -13.145 1.00 92.31 95 LEU A C 1
ATOM 753 O O . LEU A 1 95 ? -4.654 -2.694 -12.542 1.00 92.31 95 LEU A O 1
ATOM 757 N N . ALA A 1 96 ? -2.969 -4.182 -12.637 1.00 92.50 96 ALA A N 1
ATOM 758 C CA . ALA A 1 96 ? -3.206 -4.732 -11.306 1.00 92.50 96 ALA A CA 1
ATOM 759 C C . ALA A 1 96 ? -3.048 -3.657 -10.215 1.00 92.50 96 ALA A C 1
ATOM 761 O O . ALA A 1 96 ? -3.936 -3.504 -9.378 1.00 92.50 96 ALA A O 1
ATOM 762 N N . GLY A 1 97 ? -1.985 -2.851 -10.274 1.00 92.25 97 GLY A N 1
ATOM 763 C CA . GLY A 1 97 ? -1.740 -1.736 -9.359 1.00 92.25 97 GLY A CA 1
ATOM 764 C C . GLY A 1 97 ? -2.898 -0.738 -9.327 1.00 92.25 97 GLY A C 1
ATOM 765 O O . GLY A 1 97 ? -3.378 -0.397 -8.250 1.00 92.25 97 GLY A O 1
ATOM 766 N N . TRP A 1 98 ? -3.437 -0.354 -10.488 1.00 92.50 98 TRP A N 1
ATOM 767 C CA . TRP A 1 98 ? -4.632 0.495 -10.568 1.00 92.50 98 TRP A CA 1
ATOM 768 C C . TRP A 1 98 ? -5.856 -0.134 -9.900 1.00 92.50 98 TRP A C 1
ATOM 770 O O . TRP A 1 98 ? -6.573 0.541 -9.161 1.00 92.50 98 TRP A O 1
ATOM 780 N N . THR A 1 99 ? -6.101 -1.428 -10.120 1.00 93.56 99 THR A N 1
ATOM 781 C CA . THR A 1 99 ? -7.227 -2.110 -9.462 1.00 93.56 99 THR A CA 1
ATOM 782 C C . THR A 1 99 ? -7.052 -2.188 -7.944 1.00 93.56 99 THR A C 1
ATOM 784 O O . THR A 1 99 ? -8.022 -1.982 -7.207 1.00 93.56 99 THR A O 1
ATOM 787 N N . CYS A 1 100 ? -5.823 -2.408 -7.461 1.00 92.62 100 CYS A N 1
ATOM 788 C CA . CYS A 1 100 ? -5.499 -2.376 -6.037 1.00 92.62 100 CYS A CA 1
ATOM 789 C C . CYS A 1 100 ? -5.745 -0.985 -5.446 1.00 92.62 100 CYS A C 1
ATOM 791 O O . CYS A 1 100 ? -6.423 -0.884 -4.428 1.00 92.62 100 CYS A O 1
ATOM 793 N N . TYR A 1 101 ? -5.294 0.073 -6.124 1.00 91.69 101 TYR A N 1
ATOM 794 C CA . TYR A 1 101 ? -5.480 1.460 -5.698 1.00 91.69 101 TYR A CA 1
ATOM 795 C C . TYR A 1 101 ? -6.959 1.850 -5.573 1.00 91.69 101 TYR A C 1
ATOM 797 O O . TYR A 1 101 ? -7.399 2.383 -4.551 1.00 91.69 101 TYR A O 1
ATOM 805 N N . VAL A 1 102 ? -7.774 1.532 -6.584 1.00 94.81 102 VAL A N 1
ATOM 806 C CA . VAL A 1 102 ? -9.220 1.806 -6.539 1.00 94.81 102 VAL A CA 1
ATOM 807 C C . VAL A 1 102 ? -9.869 1.055 -5.375 1.00 94.81 102 VAL A C 1
ATOM 809 O O . VAL A 1 102 ? -10.634 1.641 -4.606 1.00 94.81 102 VAL A O 1
ATOM 812 N N . THR A 1 103 ? -9.533 -0.224 -5.200 1.00 92.81 103 THR A N 1
ATOM 813 C CA . THR A 1 103 ? -10.071 -1.050 -4.108 1.00 92.81 103 THR A CA 1
ATOM 814 C C . THR A 1 103 ? -9.641 -0.527 -2.736 1.00 92.81 103 THR A C 1
ATOM 816 O O . THR A 1 103 ? -10.452 -0.500 -1.806 1.00 92.81 103 THR A O 1
ATOM 819 N N . LEU A 1 104 ? -8.403 -0.046 -2.612 1.00 92.31 104 LEU A N 1
ATOM 820 C CA . LEU A 1 104 ? -7.873 0.590 -1.409 1.00 92.31 104 LEU A CA 1
ATOM 821 C C . LEU A 1 104 ? -8.685 1.838 -1.039 1.00 92.31 104 LEU A C 1
ATOM 823 O O . LEU A 1 104 ? -9.166 1.939 0.090 1.00 92.31 104 LEU A O 1
ATOM 827 N N . ILE A 1 105 ? -8.917 2.751 -1.990 1.00 93.31 105 ILE A N 1
ATOM 828 C CA . ILE A 1 105 ? -9.718 3.965 -1.759 1.00 93.31 105 ILE A CA 1
ATOM 829 C C . ILE A 1 105 ? -11.133 3.615 -1.298 1.00 93.31 105 ILE A C 1
ATOM 831 O O . ILE A 1 105 ? -11.644 4.207 -0.343 1.00 93.31 105 ILE A O 1
ATOM 835 N N . TRP A 1 106 ? -11.783 2.662 -1.965 1.00 93.56 106 TRP A N 1
ATOM 836 C CA . TRP A 1 106 ? -13.135 2.251 -1.592 1.00 93.56 106 TRP A CA 1
ATOM 837 C C . TRP A 1 106 ? -13.180 1.576 -0.220 1.00 93.56 106 TRP A C 1
ATOM 839 O O . TRP A 1 106 ? -14.106 1.835 0.549 1.00 93.56 106 TRP A O 1
ATOM 849 N N . SER A 1 107 ? -12.154 0.803 0.135 1.00 90.19 107 SER A N 1
ATOM 850 C CA . SER A 1 107 ? -12.016 0.209 1.470 1.00 90.19 107 SER A CA 1
ATOM 851 C C . SER A 1 107 ? -11.843 1.283 2.550 1.00 90.19 107 SER A C 1
ATOM 853 O O . SER A 1 107 ? -12.496 1.226 3.590 1.00 90.19 107 SER A O 1
ATOM 855 N N . LEU A 1 108 ? -11.043 2.322 2.287 1.00 90.25 108 LEU A N 1
ATOM 856 C CA . LEU A 1 108 ? -10.885 3.467 3.192 1.00 90.25 108 LEU A CA 1
ATOM 857 C C . LEU A 1 108 ? -12.190 4.259 3.358 1.00 90.25 108 LEU A C 1
ATOM 859 O O . LEU A 1 108 ? -12.542 4.647 4.474 1.00 90.25 108 LEU A O 1
ATOM 863 N N . LYS A 1 109 ? -12.948 4.461 2.273 1.00 91.06 109 LYS A N 1
ATOM 864 C CA . LYS A 1 109 ? -14.286 5.068 2.340 1.00 91.06 109 LYS A CA 1
ATOM 865 C C . LYS A 1 109 ? -15.240 4.224 3.184 1.00 91.06 109 LYS A C 1
ATOM 867 O O . LYS A 1 109 ? -15.945 4.785 4.018 1.00 91.06 109 LYS A O 1
ATOM 872 N N . ALA A 1 110 ? -15.232 2.902 3.018 1.00 88.62 110 ALA A N 1
ATOM 873 C CA . ALA A 1 110 ? -16.038 1.999 3.835 1.00 88.62 110 ALA A CA 1
ATOM 874 C C . ALA A 1 110 ? -15.679 2.123 5.326 1.00 88.62 110 ALA A C 1
ATOM 876 O O . ALA A 1 110 ? -16.577 2.311 6.146 1.00 88.62 110 ALA A O 1
ATOM 877 N N . CYS A 1 111 ? -14.385 2.136 5.677 1.00 86.88 111 CYS A N 1
ATOM 878 C CA . CYS A 1 111 ? -13.927 2.398 7.048 1.00 86.88 111 CYS A CA 1
ATOM 879 C C . CYS A 1 111 ? -14.497 3.706 7.618 1.00 86.88 111 CYS A C 1
ATOM 881 O O . CYS A 1 111 ? -14.960 3.728 8.758 1.00 86.88 111 CYS A O 1
ATOM 883 N N . MET A 1 112 ? -14.484 4.791 6.835 1.00 88.44 112 MET A N 1
ATOM 884 C CA . MET A 1 112 ? -15.041 6.082 7.256 1.00 88.44 112 MET A CA 1
ATOM 885 C C . MET A 1 112 ? -16.558 6.027 7.452 1.00 88.44 112 MET A C 1
ATOM 887 O O . MET A 1 112 ? -17.064 6.588 8.419 1.00 88.44 112 MET A O 1
ATOM 891 N N . LEU A 1 113 ? -17.292 5.333 6.579 1.00 89.06 113 LEU A N 1
ATOM 892 C CA . LEU A 1 113 ? -18.743 5.174 6.719 1.00 89.06 113 LEU A CA 1
ATOM 893 C C . LEU A 1 113 ? -19.112 4.395 7.985 1.00 89.06 113 LEU A C 1
ATOM 895 O O . LEU A 1 113 ? -19.993 4.829 8.723 1.00 89.06 113 LEU A O 1
ATOM 899 N N . PHE A 1 114 ? -18.412 3.296 8.284 1.00 85.94 114 PHE A N 1
ATOM 900 C CA . PHE A 1 114 ? -18.616 2.562 9.538 1.00 85.94 114 PHE A CA 1
ATOM 901 C C . PHE A 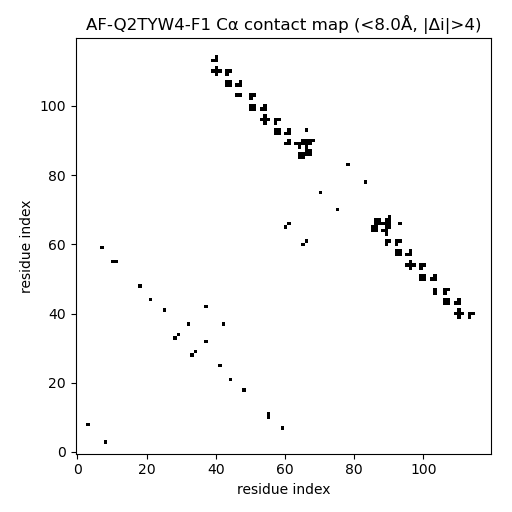1 114 ? -18.287 3.417 10.762 1.00 85.94 114 PHE A C 1
ATOM 903 O O . PHE A 1 114 ? -19.013 3.375 11.753 1.00 85.94 114 PHE A O 1
ATOM 910 N N . PHE A 1 115 ? -17.229 4.227 10.682 1.00 83.44 115 PHE A N 1
ATOM 911 C CA . PHE A 1 115 ? -16.888 5.170 11.739 1.00 83.44 115 PHE A CA 1
ATOM 912 C C . PHE A 1 115 ? -17.991 6.216 11.961 1.00 83.44 115 PHE A C 1
ATOM 914 O O . PHE A 1 115 ? -18.396 6.437 13.100 1.00 83.44 115 PHE A O 1
ATOM 921 N N . TYR A 1 116 ? -18.533 6.821 10.900 1.00 86.81 116 TYR A N 1
ATOM 922 C CA . TYR A 1 116 ? -19.628 7.791 11.024 1.00 86.81 116 TYR A CA 1
ATOM 923 C C . TYR A 1 116 ? -20.925 7.168 11.536 1.00 86.81 116 TYR A C 1
ATOM 925 O O . TYR A 1 116 ? -21.587 7.765 12.383 1.00 86.81 116 TYR A O 1
ATOM 933 N N . ASN A 1 117 ? -21.249 5.950 11.097 1.00 85.12 117 ASN A N 1
ATOM 934 C CA . ASN A 1 117 ? -22.404 5.199 11.590 1.00 85.12 117 ASN A CA 1
ATOM 935 C C . ASN A 1 117 ? -22.308 4.861 13.088 1.00 85.12 117 ASN A C 1
ATOM 937 O O . ASN A 1 117 ? -23.294 4.481 13.699 1.00 85.12 117 ASN A O 1
ATOM 941 N N . ARG A 1 118 ? -21.118 4.962 13.688 1.00 79.00 118 ARG A N 1
ATOM 942 C CA . ARG A 1 118 ? -20.931 4.812 15.135 1.00 79.00 118 ARG A CA 1
ATOM 943 C C . ARG A 1 118 ? -21.141 6.122 15.900 1.00 79.00 118 ARG A C 1
ATOM 945 O O . ARG A 1 118 ? -21.421 6.082 17.094 1.00 79.00 118 ARG A O 1
ATOM 952 N N . LEU A 1 119 ? -20.917 7.262 15.249 1.00 81.38 119 LEU A N 1
ATOM 953 C CA . LEU A 1 119 ? -21.069 8.584 15.861 1.00 81.38 119 LEU A CA 1
ATOM 954 C C . LEU A 1 119 ? -22.514 9.092 15.834 1.00 81.38 119 LEU A C 1
ATOM 956 O O . LEU A 1 119 ? -22.843 9.964 16.636 1.00 81.38 119 LEU A O 1
ATOM 960 N N . THR A 1 120 ? -23.325 8.585 14.904 1.00 74.75 120 THR A N 1
ATOM 961 C CA . THR A 1 120 ? -24.741 8.946 14.720 1.00 74.75 120 THR A CA 1
ATOM 962 C C . THR A 1 120 ? -25.626 7.900 15.376 1.00 74.75 120 THR A C 1
ATOM 964 O O . THR A 1 120 ? -26.610 8.300 16.032 1.00 74.75 120 THR A O 1
#

Solvent-accessible surface area (backbone atoms only — not comparable to full-atom values): 6516 Å² total; per-residue (Å²): 129,86,77,76,49,73,65,54,53,50,54,55,50,53,48,53,55,51,51,52,53,52,51,51,49,51,54,50,48,41,71,74,62,34,80,91,61,70,51,72,38,62,60,35,49,53,52,32,50,54,28,49,53,50,26,54,52,25,52,52,47,26,72,72,44,35,50,68,76,90,64,50,73,73,57,61,72,66,54,49,75,70,56,47,54,42,21,51,52,12,38,52,30,47,55,50,24,51,54,26,49,55,51,28,54,54,33,53,51,49,32,51,50,49,53,50,66,70,77,108

Radius of gyration: 19.16 Å; Cα contacts (8 Å, |Δi|>4): 83; chains: 1; bounding box: 48×19×58 Å

InterPro domains:
  IPR052337 Satratoxin biosynthesis SC1 cluster protein 4-like [PTHR33048] (12-120)

Organism: Aspergillus oryzae (strain ATCC 42149 / RIB 40) (NCBI:txid510516)

pLDDT: mean 85.74, std 8.65, range [39.59, 96.0]